Protein AF-I4YK31-F1 (afdb_monomer)

Organism: NCBI:txid864069

Radius of gyration: 19.08 Å; Cα contacts (8 Å, |Δi|>4): 182; chains: 1; bounding box: 39×41×78 Å

Structure (mmCIF, N/CA/C/O backbone):
data_AF-I4YK31-F1
#
_entry.id   AF-I4YK31-F1
#
loop_
_atom_site.group_PDB
_atom_site.id
_atom_site.type_symbol
_atom_si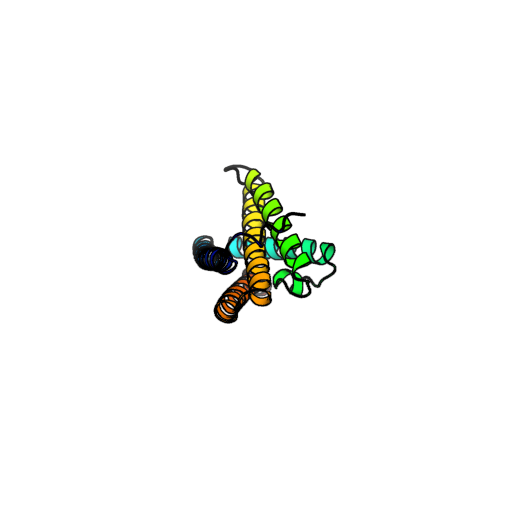te.label_atom_id
_atom_site.label_alt_id
_atom_site.label_comp_id
_atom_site.label_asym_id
_atom_site.label_entity_id
_atom_site.label_seq_id
_atom_site.pdbx_PDB_ins_code
_atom_site.Cartn_x
_atom_site.Cartn_y
_atom_site.Cartn_z
_atom_site.occupancy
_atom_site.B_iso_or_equiv
_atom_site.auth_seq_id
_atom_site.auth_comp_id
_atom_site.auth_asym_id
_atom_site.auth_atom_id
_atom_site.pdbx_PDB_model_num
ATOM 1 N N . MET A 1 1 ? -7.049 4.648 -26.577 1.00 40.19 1 MET A N 1
ATOM 2 C CA . MET A 1 1 ? -6.968 4.707 -25.104 1.00 40.19 1 MET A CA 1
ATOM 3 C C . MET A 1 1 ? -5.812 5.621 -24.767 1.00 40.19 1 MET A C 1
ATOM 5 O O . MET A 1 1 ? -4.676 5.280 -25.060 1.00 40.19 1 MET A O 1
ATOM 9 N N . SER A 1 2 ? -6.115 6.835 -24.316 1.00 35.88 2 SER A N 1
ATOM 10 C CA . SER A 1 2 ? -5.116 7.879 -24.109 1.00 35.88 2 SER A CA 1
ATOM 11 C C . SER A 1 2 ? -4.270 7.526 -22.894 1.00 35.88 2 SER A C 1
ATOM 13 O O . SER A 1 2 ? -4.744 7.531 -21.760 1.00 35.88 2 SER A O 1
ATOM 15 N N . ASN A 1 3 ? -3.029 7.164 -23.179 1.00 44.56 3 ASN A N 1
ATOM 16 C CA . ASN A 1 3 ? -1.951 6.926 -22.245 1.00 44.56 3 ASN A CA 1
ATOM 17 C C . ASN A 1 3 ? -1.746 8.181 -21.371 1.00 44.56 3 ASN A C 1
ATOM 19 O O . ASN A 1 3 ? -0.986 9.076 -21.715 1.00 44.56 3 ASN A O 1
ATOM 23 N N . TRP A 1 4 ? -2.436 8.279 -20.230 1.00 49.56 4 TRP A N 1
ATOM 24 C CA . TRP A 1 4 ? -2.351 9.447 -19.328 1.00 49.56 4 TRP A CA 1
ATOM 25 C C . TRP A 1 4 ? -0.910 9.731 -18.842 1.00 49.56 4 TRP A C 1
ATOM 27 O O . TRP A 1 4 ? -0.602 10.818 -18.364 1.00 49.56 4 TRP A O 1
ATOM 37 N N . TRP A 1 5 ? -0.031 8.734 -18.978 1.00 48.47 5 TRP A N 1
ATOM 38 C CA . TRP A 1 5 ? 1.381 8.726 -18.605 1.00 48.47 5 TRP A CA 1
ATOM 39 C C . TRP A 1 5 ? 2.332 9.225 -19.707 1.00 48.47 5 TRP A C 1
ATOM 41 O O . TRP A 1 5 ? 3.509 9.400 -19.420 1.00 48.47 5 TRP A O 1
ATOM 51 N N . SER A 1 6 ? 1.877 9.447 -20.949 1.00 44.31 6 SER A N 1
ATOM 52 C CA . SER A 1 6 ? 2.789 9.742 -22.069 1.00 44.31 6 SER A CA 1
ATOM 53 C C . SER A 1 6 ? 3.006 11.231 -22.351 1.00 44.31 6 SER A C 1
ATOM 55 O O . SER A 1 6 ? 3.890 11.541 -23.137 1.00 44.31 6 SER A O 1
ATOM 57 N N . ASP A 1 7 ? 2.273 12.141 -21.693 1.00 45.41 7 ASP A N 1
ATOM 58 C CA . ASP A 1 7 ? 2.354 13.592 -21.970 1.00 45.41 7 ASP A CA 1
ATOM 59 C C . ASP A 1 7 ? 2.834 14.470 -20.796 1.00 45.41 7 ASP A C 1
ATOM 61 O O . ASP A 1 7 ? 3.194 15.630 -20.997 1.00 45.41 7 ASP A O 1
ATOM 65 N N . ARG A 1 8 ? 2.911 13.947 -19.564 1.00 46.41 8 ARG A N 1
ATOM 66 C CA . ARG A 1 8 ? 3.663 14.596 -18.473 1.00 46.41 8 ARG A CA 1
ATOM 67 C C . ARG A 1 8 ? 5.018 13.922 -18.382 1.00 46.41 8 ARG A C 1
ATOM 69 O O . ARG A 1 8 ? 5.069 12.696 -18.369 1.00 46.41 8 ARG A O 1
ATOM 76 N N . ARG A 1 9 ? 6.102 14.705 -18.333 1.00 56.44 9 ARG A N 1
ATOM 77 C CA . ARG A 1 9 ? 7.474 14.189 -18.201 1.00 56.44 9 ARG A CA 1
ATOM 78 C C . ARG A 1 9 ? 7.476 13.176 -17.061 1.00 56.44 9 ARG A C 1
ATOM 80 O O . ARG A 1 9 ? 7.246 13.551 -15.919 1.00 56.44 9 ARG A O 1
ATOM 87 N N . VAL A 1 10 ? 7.654 11.897 -17.385 1.00 61.50 10 VAL A N 1
ATOM 88 C CA . VAL A 1 10 ? 7.488 10.765 -16.456 1.00 61.50 10 VAL A CA 1
ATOM 89 C C . VAL A 1 10 ? 8.245 11.002 -15.142 1.00 61.50 10 VAL A C 1
ATOM 91 O O . VAL A 1 10 ? 7.717 10.710 -14.074 1.00 61.50 10 VAL A O 1
ATOM 94 N N . SER A 1 11 ? 9.413 11.646 -15.223 1.00 61.47 11 SER A N 1
ATOM 95 C CA . SER A 1 11 ? 10.215 12.106 -14.083 1.00 61.47 11 SER A CA 1
ATOM 96 C C . SER A 1 11 ? 9.451 12.989 -13.085 1.00 61.47 11 SER A C 1
ATOM 98 O O . SER A 1 11 ? 9.543 12.746 -11.886 1.00 61.47 11 SER A O 1
ATOM 100 N N . ASP A 1 12 ? 8.675 13.974 -13.545 1.00 73.69 12 ASP A N 1
ATOM 101 C CA . ASP A 1 12 ? 7.958 14.916 -12.668 1.00 73.69 12 ASP A CA 1
ATOM 102 C C . ASP A 1 12 ? 6.856 14.183 -11.881 1.00 73.69 12 ASP A C 1
ATOM 104 O O . ASP A 1 12 ? 6.655 14.405 -10.689 1.00 73.69 12 ASP A O 1
ATOM 108 N N . VAL A 1 13 ? 6.175 13.232 -12.534 1.00 81.31 13 VAL A N 1
ATOM 109 C CA . VAL A 1 13 ? 5.143 12.398 -11.895 1.00 81.31 13 VAL A CA 1
ATOM 110 C C . VAL A 1 13 ? 5.759 11.458 -10.858 1.00 81.31 13 VAL A C 1
ATOM 112 O O . VAL A 1 13 ? 5.186 11.268 -9.784 1.00 81.31 13 VAL A O 1
ATOM 115 N N . VAL A 1 14 ? 6.922 10.873 -11.162 1.00 84.69 14 VAL A N 1
ATOM 116 C CA . VAL A 1 14 ? 7.647 9.996 -10.234 1.00 84.69 14 VAL A CA 1
ATOM 117 C C . VAL A 1 14 ? 8.114 10.779 -9.006 1.00 84.69 14 VAL A C 1
ATOM 119 O O . VAL A 1 14 ? 7.946 10.289 -7.891 1.00 84.69 14 VAL A O 1
ATOM 122 N N . GLU A 1 15 ? 8.639 11.995 -9.170 1.00 87.62 15 GLU A N 1
ATOM 123 C CA . GLU A 1 15 ? 9.076 12.839 -8.048 1.00 87.62 15 GLU A CA 1
ATOM 124 C C . GLU A 1 15 ? 7.920 13.255 -7.139 1.00 87.62 15 GLU A C 1
ATOM 126 O O . GLU A 1 15 ? 8.022 13.109 -5.917 1.00 87.62 15 GLU A O 1
ATOM 131 N N . ASP A 1 16 ? 6.801 13.689 -7.719 1.00 89.00 16 ASP A N 1
ATOM 132 C CA . ASP A 1 16 ? 5.599 14.048 -6.964 1.00 89.00 16 ASP A CA 1
ATOM 133 C C . ASP A 1 16 ? 5.034 12.854 -6.182 1.00 89.00 16 ASP A C 1
ATOM 135 O O . ASP A 1 16 ? 4.601 12.986 -5.032 1.00 89.00 16 ASP A O 1
ATOM 139 N N . ASP A 1 17 ? 5.004 11.671 -6.800 1.00 89.75 17 ASP A N 1
ATOM 140 C CA . ASP A 1 17 ? 4.519 10.449 -6.156 1.00 89.75 17 ASP A CA 1
ATOM 141 C C . ASP A 1 17 ? 5.487 9.968 -5.065 1.00 89.75 17 ASP A C 1
ATOM 143 O O . ASP A 1 17 ? 5.048 9.530 -3.998 1.00 89.75 17 ASP A O 1
ATOM 147 N N . LEU A 1 18 ? 6.798 10.102 -5.288 1.00 90.44 18 LEU A N 1
ATOM 148 C CA . LEU A 1 18 ? 7.837 9.789 -4.308 1.00 90.44 18 LEU A CA 1
ATOM 149 C C . LEU A 1 18 ? 7.740 10.712 -3.088 1.00 90.44 18 LEU A C 1
ATOM 151 O O . LEU A 1 18 ? 7.800 10.242 -1.949 1.00 90.44 18 LEU A O 1
ATOM 155 N N . ALA A 1 19 ? 7.573 12.020 -3.304 1.00 91.06 19 ALA A N 1
ATOM 156 C CA . ALA A 1 19 ? 7.389 12.992 -2.232 1.00 91.06 19 ALA A CA 1
ATOM 157 C C . ALA A 1 19 ? 6.134 12.668 -1.411 1.00 91.06 19 ALA A C 1
ATOM 159 O O . ALA A 1 19 ? 6.203 12.590 -0.182 1.00 91.06 19 ALA A O 1
ATOM 160 N N . ARG A 1 20 ? 5.013 12.371 -2.082 1.00 90.88 20 ARG A N 1
ATOM 161 C CA . ARG A 1 20 ? 3.764 11.962 -1.424 1.00 90.88 20 ARG A CA 1
ATOM 162 C C . ARG A 1 20 ? 3.923 10.682 -0.607 1.00 90.88 20 ARG A C 1
ATOM 164 O O . ARG A 1 20 ? 3.501 10.658 0.547 1.00 90.88 20 ARG A O 1
ATOM 171 N N . ALA A 1 21 ? 4.573 9.654 -1.150 1.00 91.19 21 ALA A N 1
ATOM 172 C CA . ALA A 1 21 ? 4.812 8.400 -0.435 1.00 91.19 21 ALA A CA 1
ATOM 173 C C . ALA A 1 21 ? 5.712 8.595 0.801 1.00 91.19 21 ALA A C 1
ATOM 175 O O . ALA A 1 21 ? 5.426 8.051 1.870 1.00 91.19 21 ALA A O 1
ATOM 176 N N . LYS A 1 22 ? 6.758 9.427 0.698 1.00 90.56 22 LYS A N 1
ATOM 177 C CA . LYS A 1 22 ? 7.617 9.795 1.838 1.00 90.56 22 LYS A CA 1
ATOM 178 C C . LYS A 1 22 ? 6.835 10.534 2.925 1.00 90.56 22 LYS A C 1
ATOM 180 O O . LYS A 1 22 ? 6.944 10.187 4.101 1.00 90.56 22 LYS A O 1
ATOM 185 N N . SER A 1 23 ? 6.022 11.519 2.546 1.00 89.81 23 SER A N 1
ATOM 186 C CA . SER A 1 23 ? 5.169 12.252 3.486 1.00 89.81 23 SER A CA 1
ATOM 187 C C . SER A 1 23 ? 4.146 11.338 4.161 1.00 89.81 23 SER A C 1
ATOM 189 O O . SER A 1 23 ? 3.967 11.429 5.375 1.00 89.81 23 SER A O 1
ATOM 191 N N . ALA A 1 24 ? 3.525 10.424 3.411 1.00 86.00 24 ALA A N 1
ATOM 192 C CA . ALA A 1 24 ? 2.582 9.449 3.948 1.00 86.00 24 ALA A CA 1
ATOM 193 C C . ALA A 1 24 ? 3.248 8.512 4.963 1.00 86.00 24 ALA A C 1
ATOM 195 O O . ALA A 1 24 ? 2.711 8.317 6.052 1.00 86.00 24 ALA A O 1
ATOM 196 N N . LEU A 1 25 ? 4.447 7.999 4.665 1.00 83.62 25 LEU A N 1
ATOM 197 C CA . LEU A 1 25 ? 5.212 7.162 5.592 1.00 83.62 25 LEU A CA 1
ATOM 198 C C . LEU A 1 25 ? 5.440 7.872 6.939 1.00 83.62 25 LEU A C 1
ATOM 200 O O . LEU A 1 25 ? 5.197 7.290 7.999 1.00 83.62 25 LEU A O 1
ATOM 204 N N . ILE A 1 26 ? 5.871 9.138 6.904 1.00 86.75 26 ILE A N 1
ATOM 205 C CA . ILE A 1 26 ? 6.104 9.946 8.111 1.00 86.75 26 ILE A CA 1
ATOM 206 C C . ILE A 1 26 ? 4.791 10.186 8.859 1.00 86.75 26 ILE A C 1
ATOM 208 O O . ILE A 1 26 ? 4.716 9.945 10.064 1.00 86.75 26 ILE A O 1
ATOM 212 N N . TYR A 1 27 ? 3.754 10.638 8.153 1.00 84.12 27 TYR A N 1
ATOM 213 C CA . TYR A 1 27 ? 2.447 10.932 8.736 1.00 84.12 27 TYR A CA 1
ATOM 214 C C . TYR A 1 27 ? 1.852 9.714 9.443 1.00 84.12 27 TYR A C 1
ATOM 216 O O . TYR A 1 27 ? 1.406 9.815 10.586 1.00 84.12 27 TYR A O 1
ATOM 224 N N . ILE A 1 28 ? 1.893 8.553 8.790 1.00 77.62 28 ILE A N 1
ATOM 225 C CA . ILE A 1 28 ? 1.336 7.312 9.322 1.00 77.62 28 ILE A CA 1
ATOM 226 C C . ILE A 1 28 ? 2.134 6.856 10.535 1.00 77.62 28 ILE A C 1
ATOM 2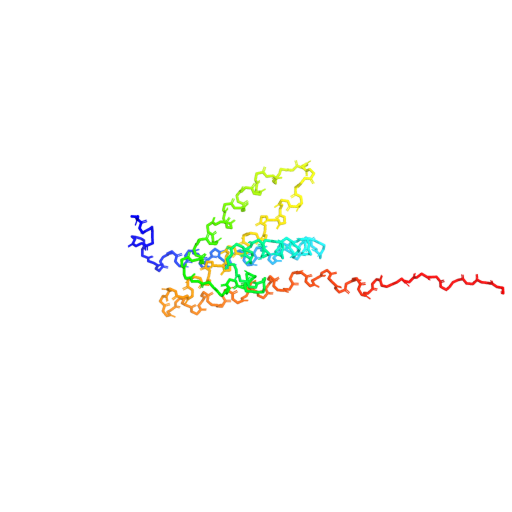28 O O . ILE A 1 28 ? 1.534 6.527 11.553 1.00 77.62 28 ILE A O 1
ATOM 232 N N . ARG A 1 29 ? 3.469 6.916 10.488 1.00 79.69 29 ARG A N 1
ATOM 233 C CA . ARG A 1 29 ? 4.307 6.606 11.653 1.00 79.69 29 ARG A CA 1
ATOM 234 C C . ARG A 1 29 ? 3.957 7.489 12.853 1.00 79.69 29 ARG A C 1
ATOM 236 O O . ARG A 1 29 ? 3.674 6.969 13.926 1.00 79.69 29 ARG A O 1
ATOM 243 N N . VAL A 1 30 ? 3.886 8.807 12.655 1.00 83.25 30 VAL A N 1
ATOM 244 C CA . VAL A 1 30 ? 3.518 9.761 13.715 1.00 83.25 30 VAL A CA 1
ATOM 245 C C . VAL A 1 30 ? 2.108 9.495 14.244 1.00 83.25 30 VAL A C 1
ATOM 247 O O . VAL A 1 30 ? 1.874 9.572 15.450 1.00 83.25 30 VAL A O 1
ATOM 250 N N . ARG A 1 31 ? 1.151 9.184 13.364 1.00 76.75 31 ARG A N 1
ATOM 251 C CA . ARG A 1 31 ? -0.211 8.825 13.773 1.00 76.75 31 ARG A CA 1
ATOM 252 C C . ARG A 1 31 ? -0.233 7.567 14.625 1.00 76.75 31 ARG A C 1
ATOM 254 O O . ARG A 1 31 ? -0.869 7.586 15.671 1.00 76.75 31 ARG A O 1
ATOM 261 N N . LEU A 1 32 ? 0.453 6.510 14.202 1.00 72.81 32 LEU A N 1
ATOM 262 C CA . LEU A 1 32 ? 0.517 5.244 14.931 1.00 72.81 32 LEU A CA 1
ATOM 263 C C . LEU A 1 32 ? 1.148 5.424 16.315 1.00 72.81 32 LEU A C 1
ATOM 265 O O . LEU A 1 32 ? 0.625 4.888 17.291 1.00 72.81 32 LEU A O 1
ATOM 269 N N . ASP A 1 33 ? 2.198 6.241 16.415 1.00 78.00 33 ASP A N 1
ATOM 270 C CA . ASP A 1 33 ? 2.829 6.579 17.694 1.00 78.00 33 ASP A CA 1
ATOM 271 C C . ASP A 1 33 ? 1.861 7.333 18.629 1.00 78.00 33 ASP A C 1
ATOM 273 O O . ASP A 1 33 ? 1.829 7.069 19.830 1.00 78.00 33 ASP A O 1
ATOM 277 N N . LYS A 1 34 ? 1.022 8.232 18.090 1.00 81.75 34 LYS A N 1
ATOM 278 C CA . LYS A 1 34 ? 0.025 9.001 18.865 1.00 81.75 34 LYS A CA 1
ATOM 279 C C . LYS A 1 34 ? -1.217 8.198 19.257 1.00 81.75 34 LYS A C 1
ATOM 281 O O . LYS A 1 34 ? -1.767 8.406 20.332 1.00 81.75 34 LYS A O 1
ATOM 286 N N . GLN A 1 35 ? -1.697 7.339 18.364 1.00 78.44 35 GLN A N 1
ATOM 287 C CA . GLN A 1 35 ? -2.978 6.636 18.487 1.00 78.44 35 GLN A CA 1
ATOM 288 C C . GLN A 1 35 ? -2.884 5.347 19.320 1.00 78.44 35 GLN A C 1
ATOM 290 O O . GLN A 1 35 ? -3.906 4.779 19.706 1.00 78.44 35 GLN A O 1
ATOM 295 N N . GLY A 1 36 ? -1.667 4.898 19.625 1.00 80.25 36 GLY A N 1
ATOM 296 C CA . GLY A 1 36 ? -1.427 3.739 20.470 1.00 80.25 36 GLY A CA 1
ATOM 297 C C . GLY A 1 36 ? -1.598 2.399 19.748 1.00 80.25 36 GLY A C 1
ATOM 298 O O . GLY A 1 36 ? -1.980 2.297 18.580 1.00 80.25 36 GLY A O 1
ATOM 299 N N . LYS A 1 37 ? -1.277 1.325 20.473 1.00 81.19 37 LYS A N 1
ATOM 300 C CA . LYS A 1 37 ? -1.121 -0.027 19.909 1.00 81.19 37 LYS A CA 1
ATOM 301 C C . LYS A 1 37 ? -2.423 -0.629 19.377 1.00 81.19 37 LYS A C 1
ATOM 303 O O . LYS A 1 37 ? -2.385 -1.387 18.413 1.00 81.19 37 LYS A O 1
ATOM 308 N N . GLU A 1 38 ? -3.562 -0.300 19.980 1.00 82.06 38 GLU A N 1
ATOM 309 C CA . GLU A 1 38 ? -4.869 -0.828 19.568 1.00 82.06 38 GLU A CA 1
ATOM 310 C C . GLU A 1 38 ? -5.273 -0.320 18.182 1.00 82.06 38 GLU A C 1
ATOM 312 O O . GLU A 1 38 ? -5.695 -1.103 17.333 1.00 82.06 38 GLU A O 1
ATOM 317 N N . LYS A 1 39 ? -5.046 0.968 17.905 1.00 84.06 39 LYS A N 1
ATOM 318 C CA . LYS A 1 39 ? -5.283 1.561 16.583 1.00 84.06 39 LYS A CA 1
ATOM 319 C C . LYS A 1 39 ? -4.312 1.022 15.538 1.00 84.06 39 LYS A C 1
ATOM 321 O O . LYS A 1 39 ? -4.720 0.710 14.423 1.00 84.06 39 LYS A O 1
ATOM 326 N N . ALA A 1 40 ? -3.045 0.830 15.915 1.00 85.06 40 ALA A N 1
ATOM 327 C CA . ALA A 1 40 ? -2.061 0.183 15.051 1.00 85.06 40 ALA A CA 1
ATOM 328 C C . ALA A 1 40 ? -2.478 -1.247 14.669 1.00 85.06 40 ALA A C 1
ATOM 330 O O . ALA A 1 40 ? -2.336 -1.645 13.512 1.00 85.06 40 ALA A O 1
ATOM 331 N N . ARG A 1 41 ? -3.053 -1.997 15.617 1.00 84.75 41 ARG A N 1
ATOM 332 C CA . ARG A 1 41 ? -3.608 -3.329 15.366 1.00 84.75 41 ARG A CA 1
ATOM 333 C C . ARG A 1 41 ? -4.817 -3.282 14.435 1.00 84.75 41 ARG A C 1
ATOM 335 O O . ARG A 1 41 ? -4.821 -4.022 13.463 1.00 84.75 41 ARG A O 1
ATOM 342 N N . ALA A 1 42 ? -5.795 -2.414 14.694 1.00 88.62 42 ALA A N 1
ATOM 343 C CA . ALA A 1 42 ? -6.981 -2.281 13.844 1.00 88.62 42 ALA A CA 1
ATOM 344 C C . ALA A 1 42 ? -6.607 -1.935 12.390 1.00 88.62 42 ALA A C 1
ATOM 346 O O . ALA A 1 42 ? -7.135 -2.524 11.449 1.00 88.62 42 ALA A O 1
ATOM 347 N N . CYS A 1 43 ? -5.618 -1.053 12.207 1.00 89.56 43 CYS A N 1
ATOM 348 C CA . CYS A 1 43 ? -5.034 -0.767 10.898 1.00 89.56 43 CYS A CA 1
ATOM 349 C C . CYS A 1 43 ? -4.355 -2.008 10.284 1.00 89.56 43 CYS A C 1
ATOM 351 O O . CYS A 1 43 ? -4.543 -2.295 9.106 1.00 89.56 43 CYS A O 1
ATOM 353 N N . GLY A 1 44 ? -3.615 -2.788 11.080 1.00 91.38 44 GLY A N 1
ATOM 354 C CA . GLY A 1 44 ? -3.036 -4.069 10.660 1.00 91.38 44 GLY A CA 1
ATOM 355 C C . GLY A 1 44 ? -4.077 -5.099 10.206 1.00 91.38 44 GLY A C 1
ATOM 356 O O . GLY A 1 44 ? -3.903 -5.729 9.164 1.00 91.38 44 GLY A O 1
ATOM 357 N N . ASP A 1 45 ? -5.176 -5.242 10.943 1.00 92.25 45 ASP A N 1
ATOM 358 C CA . ASP A 1 45 ? -6.274 -6.149 10.594 1.00 92.25 45 ASP A CA 1
ATOM 359 C C . ASP A 1 45 ? -6.971 -5.689 9.299 1.00 92.25 45 ASP A C 1
ATOM 361 O O . ASP A 1 45 ? -7.238 -6.503 8.410 1.00 92.25 45 ASP A O 1
ATOM 365 N N . ALA A 1 46 ? -7.172 -4.376 9.133 1.00 93.69 46 ALA A N 1
ATOM 366 C CA . ALA A 1 46 ? -7.683 -3.785 7.898 1.00 93.69 46 ALA A CA 1
ATOM 367 C C . ALA A 1 46 ? -6.732 -4.003 6.704 1.00 93.69 46 ALA A C 1
ATOM 369 O O . ALA A 1 46 ? -7.189 -4.345 5.616 1.00 93.69 46 ALA A O 1
ATOM 370 N N . LEU A 1 47 ? -5.414 -3.883 6.898 1.00 94.50 47 LEU A N 1
ATOM 371 C CA . LEU A 1 47 ? -4.406 -4.175 5.869 1.00 94.50 47 LEU A CA 1
ATOM 372 C C . LEU A 1 47 ? -4.479 -5.625 5.397 1.00 94.50 47 LEU A C 1
ATOM 374 O O . LEU A 1 47 ? -4.480 -5.877 4.195 1.00 94.50 47 LEU A O 1
ATOM 378 N N . VAL A 1 48 ? -4.578 -6.578 6.328 1.00 94.81 48 VAL A N 1
ATOM 379 C CA . VAL A 1 48 ? -4.729 -8.000 5.986 1.00 94.81 48 VAL A CA 1
ATOM 380 C C . VAL A 1 48 ? -6.042 -8.242 5.244 1.00 94.81 48 VAL A C 1
ATOM 382 O O . VAL A 1 48 ? -6.063 -9.016 4.289 1.00 94.81 48 VAL A O 1
ATOM 385 N N . HIS A 1 49 ? -7.126 -7.579 5.647 1.00 95.31 49 HIS A N 1
ATOM 386 C CA . HIS A 1 49 ? -8.411 -7.683 4.962 1.00 95.31 49 HIS A CA 1
ATOM 387 C C . HIS A 1 49 ? -8.332 -7.189 3.511 1.00 95.31 49 HIS A C 1
ATOM 389 O O . HIS A 1 49 ? -8.674 -7.937 2.596 1.00 95.31 49 HIS A O 1
ATOM 395 N N . VAL A 1 50 ? -7.811 -5.980 3.280 1.00 96.12 50 VAL A N 1
ATOM 396 C CA . VAL A 1 50 ? -7.660 -5.424 1.924 1.00 96.12 50 VAL A CA 1
ATOM 397 C C . VAL A 1 50 ? -6.692 -6.269 1.091 1.00 96.12 50 VAL A C 1
ATOM 399 O O . VAL A 1 50 ? -6.962 -6.552 -0.074 1.00 96.12 50 VAL A O 1
ATOM 402 N N . ALA A 1 51 ? -5.598 -6.751 1.684 1.00 96.00 51 ALA A N 1
ATOM 403 C CA . ALA A 1 51 ? -4.658 -7.625 0.991 1.00 96.00 51 ALA A CA 1
ATOM 404 C C . ALA A 1 51 ? -5.268 -8.975 0.593 1.00 96.00 51 ALA A C 1
ATOM 406 O O . ALA A 1 51 ? -4.899 -9.503 -0.449 1.00 96.00 51 ALA A O 1
ATOM 407 N N . ARG A 1 52 ? -6.212 -9.527 1.368 1.00 96.75 52 ARG A N 1
ATOM 408 C CA . ARG A 1 52 ? -6.982 -10.714 0.955 1.00 96.75 52 ARG A CA 1
ATOM 409 C C . ARG A 1 52 ? -7.861 -10.420 -0.254 1.00 96.75 52 ARG A C 1
ATOM 411 O O . ARG A 1 52 ? -7.841 -11.191 -1.198 1.00 96.75 52 ARG A O 1
ATOM 418 N N . MET A 1 53 ? -8.541 -9.274 -0.277 1.00 96.50 53 MET A N 1
ATOM 419 C CA . MET A 1 53 ? -9.345 -8.883 -1.442 1.00 96.50 53 MET A CA 1
ATOM 420 C C . MET A 1 53 ? -8.496 -8.743 -2.714 1.00 96.50 53 MET A C 1
ATOM 422 O O . MET A 1 53 ? -8.915 -9.174 -3.783 1.00 96.50 53 MET A O 1
ATOM 426 N N . LEU A 1 54 ? -7.294 -8.168 -2.602 1.00 96.50 54 LEU A N 1
ATOM 427 C CA . LEU A 1 54 ? -6.346 -8.080 -3.720 1.00 96.50 54 LEU A CA 1
ATOM 428 C C . LEU A 1 54 ? -5.786 -9.455 -4.107 1.00 96.50 54 LEU A C 1
ATOM 430 O O . LEU A 1 54 ? -5.677 -9.765 -5.286 1.00 96.50 54 LEU A O 1
ATOM 434 N N . SER A 1 55 ? -5.453 -10.281 -3.115 1.00 96.94 55 SER A N 1
ATOM 435 C CA . SER A 1 55 ? -4.990 -11.661 -3.297 1.00 96.94 55 SER A CA 1
ATOM 436 C C . SER A 1 55 ? -5.992 -12.475 -4.113 1.00 96.94 55 SER A C 1
ATOM 438 O O . SER A 1 55 ? -5.600 -13.075 -5.111 1.00 96.94 55 SER A O 1
ATOM 440 N N . ASP A 1 56 ? -7.275 -12.405 -3.760 1.00 96.62 56 ASP A N 1
ATOM 441 C CA . ASP A 1 56 ? -8.354 -13.084 -4.478 1.00 96.62 56 ASP A CA 1
ATOM 442 C C . ASP A 1 56 ? -8.579 -12.473 -5.872 1.00 96.62 56 ASP A C 1
ATOM 444 O O . ASP A 1 56 ? -8.728 -13.198 -6.853 1.00 96.62 56 ASP A O 1
ATOM 448 N N . GLY A 1 57 ? -8.573 -11.139 -5.977 1.00 95.94 57 GLY A N 1
ATOM 449 C CA . GLY A 1 57 ? -8.846 -10.426 -7.229 1.00 95.94 57 GLY A CA 1
ATOM 450 C C . GLY A 1 57 ? -7.770 -10.596 -8.304 1.00 95.94 57 GLY A C 1
ATOM 451 O O . GLY A 1 57 ? -8.096 -10.631 -9.487 1.00 95.94 57 GLY A O 1
ATOM 452 N N . PHE A 1 58 ? -6.505 -10.728 -7.900 1.00 95.50 58 PHE A N 1
ATOM 453 C CA . PHE A 1 58 ? -5.361 -10.868 -8.807 1.00 95.50 58 PHE A CA 1
ATOM 454 C C . PHE A 1 58 ? -4.715 -12.261 -8.774 1.00 95.50 58 PHE A C 1
ATOM 456 O O . PHE A 1 58 ? -3.708 -12.484 -9.440 1.00 95.50 58 PHE A O 1
ATOM 463 N N . ASN A 1 59 ? -5.275 -13.208 -8.014 1.00 96.50 59 ASN A N 1
ATOM 464 C CA . ASN A 1 59 ? -4.751 -14.569 -7.863 1.00 96.50 59 ASN A CA 1
ATOM 465 C C . ASN A 1 59 ? -3.263 -14.616 -7.439 1.00 96.50 59 ASN A C 1
ATOM 467 O O . ASN A 1 59 ? -2.453 -15.368 -7.984 1.00 96.50 59 ASN A O 1
ATOM 471 N N . ILE A 1 60 ? -2.906 -13.801 -6.446 1.00 96.94 60 ILE A N 1
ATOM 472 C CA . ILE A 1 60 ? -1.569 -13.755 -5.827 1.00 96.94 60 ILE A CA 1
ATOM 473 C C . ILE A 1 60 ? -1.659 -14.142 -4.353 1.00 96.94 60 ILE A C 1
ATOM 475 O O . ILE A 1 60 ? -2.746 -14.175 -3.788 1.00 96.94 60 ILE A O 1
ATOM 479 N N . SER A 1 61 ? -0.537 -14.408 -3.680 1.00 97.12 61 SER A N 1
ATOM 480 C CA . SER A 1 61 ? -0.565 -14.658 -2.232 1.00 97.12 61 SER A CA 1
ATOM 481 C C . SER A 1 61 ? -0.885 -13.377 -1.443 1.00 97.12 61 SER A C 1
ATOM 483 O O . SER A 1 61 ? -0.522 -12.278 -1.857 1.00 97.12 61 SER A O 1
ATOM 485 N N . VAL A 1 62 ? -1.477 -13.490 -0.246 1.00 94.81 62 VAL A N 1
ATOM 486 C CA . VAL A 1 62 ? -1.693 -12.327 0.649 1.00 94.81 62 VAL A CA 1
ATOM 487 C C . VAL A 1 62 ? -0.372 -11.618 0.985 1.00 94.81 62 VAL A C 1
ATOM 489 O O . VAL A 1 62 ? -0.329 -10.398 1.117 1.00 94.81 62 VAL A O 1
ATOM 492 N N . SER A 1 63 ? 0.727 -12.371 1.101 1.00 94.88 63 SER A N 1
ATOM 493 C CA . SER A 1 63 ? 2.061 -11.812 1.358 1.00 94.88 63 SER A CA 1
ATOM 494 C C . SER A 1 63 ? 2.603 -11.013 0.170 1.00 94.88 63 SER A C 1
ATOM 496 O O . SER A 1 63 ? 3.341 -10.039 0.353 1.00 94.88 63 SER A O 1
ATOM 498 N N . ASP A 1 64 ? 2.252 -11.416 -1.049 1.00 96.19 64 ASP A N 1
ATOM 499 C CA . ASP A 1 64 ? 2.577 -10.663 -2.255 1.00 96.19 64 ASP A CA 1
ATOM 500 C C . ASP A 1 64 ? 1.667 -9.453 -2.393 1.00 96.19 64 ASP A C 1
ATOM 502 O O . ASP A 1 64 ? 2.166 -8.363 -2.656 1.00 96.19 64 ASP A O 1
ATOM 506 N N . ALA A 1 65 ? 0.381 -9.590 -2.067 1.00 96.06 65 ALA A N 1
ATOM 507 C CA . ALA A 1 65 ? -0.562 -8.482 -2.058 1.00 96.06 65 ALA A CA 1
ATOM 508 C C . ALA A 1 65 ? -0.154 -7.374 -1.072 1.00 96.06 65 ALA A C 1
ATOM 510 O O . ALA A 1 65 ? -0.172 -6.201 -1.436 1.00 96.06 65 ALA A O 1
ATOM 511 N N . LEU A 1 66 ? 0.294 -7.718 0.142 1.00 94.88 66 LEU A N 1
ATOM 512 C CA . LEU A 1 66 ? 0.852 -6.752 1.105 1.00 94.88 66 LEU A CA 1
ATOM 513 C C . LEU A 1 66 ? 2.153 -6.100 0.608 1.00 94.88 66 LEU A C 1
ATOM 515 O O . LEU A 1 66 ? 2.500 -5.003 1.036 1.00 94.88 66 LEU A O 1
ATOM 519 N N . GLY A 1 67 ? 2.890 -6.791 -0.263 1.00 94.75 67 GLY A N 1
ATOM 520 C CA . GLY A 1 67 ? 4.150 -6.327 -0.833 1.00 94.75 67 GLY A CA 1
ATOM 521 C C . GLY A 1 67 ? 4.015 -5.601 -2.171 1.00 94.75 67 GLY A C 1
ATOM 522 O O . GLY A 1 67 ? 5.019 -5.090 -2.662 1.00 94.75 67 GLY A O 1
ATOM 523 N N . GLY A 1 68 ? 2.835 -5.599 -2.797 1.00 93.94 68 GLY A N 1
ATOM 524 C CA . GLY A 1 68 ? 2.684 -5.236 -4.209 1.00 93.94 68 GLY A CA 1
ATOM 525 C C . GLY A 1 68 ? 3.528 -6.116 -5.142 1.00 93.94 68 GLY A C 1
ATOM 526 O O . GLY A 1 68 ? 4.076 -5.627 -6.117 1.00 93.94 68 GLY A O 1
ATOM 527 N N . ARG A 1 69 ? 3.741 -7.395 -4.823 1.00 93.94 69 ARG A N 1
ATOM 528 C CA . ARG A 1 69 ? 4.554 -8.327 -5.627 1.00 93.94 69 ARG A CA 1
ATOM 529 C C . ARG A 1 69 ? 3.673 -9.240 -6.478 1.00 93.94 69 ARG A C 1
ATOM 531 O O . ARG A 1 69 ? 2.473 -9.323 -6.260 1.00 93.94 69 ARG A O 1
ATOM 538 N N . GLY A 1 70 ? 4.295 -9.938 -7.429 1.00 91.25 70 GLY A N 1
ATOM 539 C CA . GLY A 1 70 ? 3.624 -10.960 -8.240 1.00 91.25 70 GLY A CA 1
ATOM 540 C C . GLY A 1 70 ? 2.695 -10.422 -9.330 1.00 91.25 70 GLY A C 1
ATOM 541 O O . GLY A 1 70 ? 1.983 -11.217 -9.922 1.00 91.25 70 GLY A O 1
ATOM 542 N N . LEU A 1 71 ? 2.717 -9.111 -9.594 1.00 94.25 71 LEU A N 1
ATOM 543 C CA . LEU A 1 71 ? 1.849 -8.436 -10.561 1.00 94.25 71 LEU A CA 1
ATOM 544 C C . LEU A 1 71 ? 2.649 -7.806 -11.704 1.00 94.25 71 LEU A C 1
ATOM 546 O O . LEU A 1 71 ? 3.775 -7.334 -11.496 1.00 94.25 71 LEU A O 1
ATOM 550 N N . SER A 1 72 ? 2.049 -7.762 -12.894 1.00 93.50 72 SER A N 1
ATOM 551 C CA . SER A 1 72 ? 2.548 -6.992 -14.037 1.00 93.50 72 SER A CA 1
ATOM 552 C C . SER A 1 72 ? 2.420 -5.476 -13.796 1.00 93.50 72 SER A C 1
ATOM 554 O O . SER A 1 72 ? 1.684 -5.044 -12.903 1.00 93.50 72 SER A O 1
ATOM 556 N N . PRO A 1 73 ? 3.103 -4.619 -14.580 1.00 90.69 73 PRO A N 1
ATOM 557 C CA . PRO A 1 73 ? 2.924 -3.167 -14.497 1.00 90.69 73 PRO A CA 1
ATOM 558 C C . PRO A 1 73 ? 1.466 -2.709 -14.678 1.00 90.69 73 PRO A C 1
ATOM 560 O O . PRO A 1 73 ? 1.010 -1.809 -13.973 1.00 90.69 73 PRO A O 1
ATOM 563 N N . GLU A 1 74 ? 0.719 -3.333 -15.588 1.00 92.06 74 G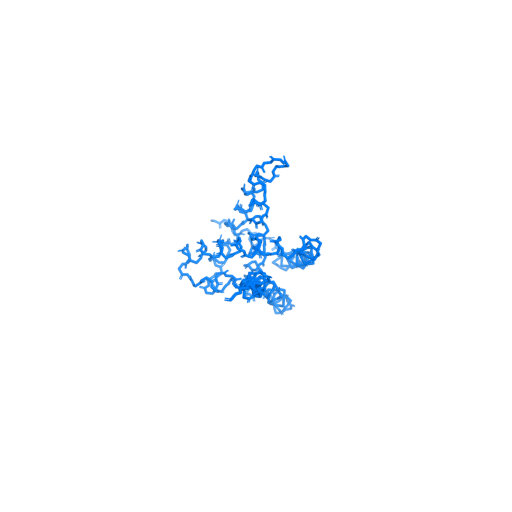LU A N 1
ATOM 564 C CA . GLU A 1 74 ? -0.692 -3.027 -15.845 1.00 92.06 74 GLU A CA 1
ATOM 565 C C . GLU A 1 74 ? -1.585 -3.435 -14.666 1.00 92.06 74 GLU A C 1
ATOM 567 O O . GLU A 1 74 ? -2.497 -2.698 -14.279 1.00 92.06 74 GLU A O 1
ATOM 572 N N . GLU A 1 75 ? -1.305 -4.590 -14.062 1.00 95.06 75 GLU A N 1
ATOM 573 C CA . GLU A 1 75 ? -2.003 -5.071 -12.869 1.00 95.06 75 GLU A CA 1
ATOM 574 C C . GLU A 1 75 ? -1.691 -4.199 -11.646 1.00 95.06 75 GLU A C 1
ATOM 576 O O . GLU A 1 75 ? -2.598 -3.868 -10.884 1.00 95.06 75 GLU A O 1
ATOM 581 N N . LEU A 1 76 ? -0.441 -3.743 -11.494 1.00 93.75 76 LEU A N 1
ATOM 582 C CA . LEU A 1 76 ? -0.042 -2.793 -10.450 1.00 93.75 76 LEU A CA 1
ATOM 583 C C . LEU A 1 76 ? -0.802 -1.466 -10.564 1.00 93.75 76 LEU A C 1
ATOM 585 O O . LEU A 1 76 ? -1.304 -0.967 -9.556 1.00 93.75 76 LEU A O 1
ATOM 589 N N . ASP A 1 77 ? -0.912 -0.899 -11.771 1.00 90.81 77 ASP A N 1
ATOM 590 C CA . ASP A 1 77 ? -1.668 0.342 -11.992 1.00 90.81 77 ASP A CA 1
ATOM 591 C C . ASP A 1 77 ? -3.179 0.136 -11.781 1.00 90.81 77 ASP A C 1
ATOM 593 O O . ASP A 1 77 ? -3.857 1.000 -11.220 1.00 90.81 77 ASP A O 1
ATOM 597 N N . THR A 1 78 ? -3.711 -1.031 -12.156 1.00 93.75 78 THR A N 1
ATOM 598 C CA . THR A 1 78 ? -5.117 -1.397 -11.913 1.00 93.75 78 THR A CA 1
ATOM 599 C C . THR A 1 78 ? -5.411 -1.485 -10.415 1.00 93.75 78 THR A C 1
ATOM 601 O O . 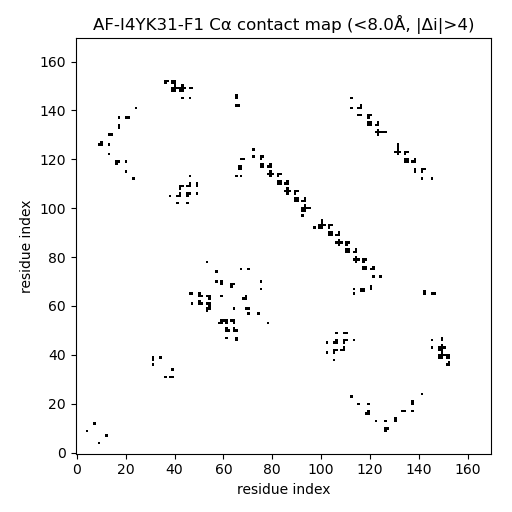THR A 1 78 ? -6.309 -0.798 -9.922 1.00 93.75 78 THR A O 1
ATOM 604 N N . ALA A 1 79 ? -4.612 -2.252 -9.669 1.00 94.81 79 ALA A N 1
ATOM 605 C CA . ALA A 1 79 ? -4.741 -2.392 -8.222 1.00 94.81 79 ALA A CA 1
ATOM 606 C C . ALA A 1 79 ? -4.598 -1.042 -7.500 1.00 94.81 79 ALA A C 1
ATOM 608 O O . ALA A 1 79 ? -5.385 -0.731 -6.607 1.00 94.81 79 ALA A O 1
ATOM 609 N N . TYR A 1 80 ? -3.651 -0.200 -7.928 1.00 94.00 80 TYR A N 1
ATOM 610 C CA . TYR A 1 80 ? -3.487 1.170 -7.430 1.00 94.00 80 TYR A CA 1
ATOM 611 C C . TYR A 1 80 ? -4.774 2.001 -7.576 1.00 94.00 80 TYR A C 1
ATOM 613 O O . TYR A 1 80 ? -5.229 2.624 -6.613 1.00 94.00 80 TYR A O 1
ATOM 621 N N . ARG A 1 81 ? -5.407 1.986 -8.756 1.00 92.38 81 ARG A N 1
ATOM 622 C CA . ARG A 1 81 ? -6.656 2.730 -8.999 1.00 92.38 81 ARG A CA 1
ATOM 623 C C . ARG A 1 81 ? -7.821 2.192 -8.171 1.00 92.38 81 ARG A C 1
ATOM 625 O O . ARG A 1 81 ? -8.643 2.976 -7.692 1.00 92.38 81 ARG A O 1
ATOM 632 N N . ASP A 1 82 ? -7.906 0.879 -7.990 1.00 94.69 82 ASP A N 1
ATOM 633 C CA . ASP A 1 82 ? -8.965 0.265 -7.186 1.00 94.69 82 ASP A CA 1
ATOM 634 C C . ASP A 1 82 ? -8.794 0.547 -5.691 1.00 94.69 82 ASP A C 1
ATOM 636 O O . ASP A 1 82 ? -9.779 0.836 -5.003 1.00 94.69 82 ASP A O 1
ATOM 640 N N . LEU A 1 83 ? -7.552 0.591 -5.204 1.00 95.88 83 LEU A N 1
ATOM 641 C CA . LEU A 1 83 ? -7.219 1.052 -3.857 1.00 95.88 83 LEU A CA 1
ATOM 642 C C . LEU A 1 83 ? -7.618 2.517 -3.647 1.00 95.88 83 LEU A C 1
ATOM 644 O O . LEU A 1 83 ? -8.298 2.820 -2.666 1.00 95.88 83 LEU A O 1
ATOM 648 N N . GLN A 1 84 ? -7.315 3.407 -4.599 1.00 93.12 84 GLN A N 1
ATOM 649 C CA . GLN A 1 84 ? -7.741 4.812 -4.544 1.00 93.12 84 GLN A CA 1
ATOM 650 C C . GLN A 1 84 ? -9.258 4.970 -4.466 1.00 93.12 84 GLN A C 1
ATOM 652 O O . GLN A 1 84 ? -9.783 5.748 -3.663 1.00 93.12 84 GLN A O 1
ATOM 657 N N . ARG A 1 85 ? -9.991 4.245 -5.316 1.00 93.06 85 ARG A N 1
ATOM 658 C CA . ARG A 1 85 ? -11.459 4.272 -5.315 1.00 93.06 85 ARG A CA 1
ATOM 659 C C . ARG A 1 85 ? -12.011 3.749 -3.995 1.00 93.06 85 ARG A C 1
ATOM 661 O O . ARG A 1 85 ? -12.942 4.341 -3.453 1.00 93.06 85 ARG A O 1
ATOM 668 N N . SER A 1 86 ? -11.429 2.674 -3.472 1.00 93.12 86 SER A N 1
ATOM 669 C CA . SER A 1 86 ? -11.833 2.069 -2.202 1.00 93.12 86 SER A CA 1
ATOM 670 C C . SER A 1 86 ? -11.574 3.004 -1.025 1.00 93.12 86 SER A C 1
ATOM 672 O O . SER A 1 86 ? -12.473 3.199 -0.210 1.00 93.12 86 SER A O 1
ATOM 674 N N . ALA A 1 87 ? -10.416 3.670 -0.986 1.00 92.38 87 ALA A N 1
ATOM 675 C CA . ALA A 1 87 ? -10.098 4.684 0.016 1.00 92.38 87 ALA A CA 1
ATOM 676 C C . ALA A 1 87 ? -11.123 5.828 -0.008 1.00 92.38 87 ALA A C 1
ATOM 678 O O . ALA A 1 87 ? -11.733 6.128 1.015 1.00 92.38 87 ALA A O 1
ATOM 679 N N . ARG A 1 88 ? -11.401 6.400 -1.190 1.00 91.56 88 ARG A N 1
ATOM 680 C CA . ARG A 1 88 ? -12.398 7.476 -1.347 1.00 91.56 88 ARG A CA 1
ATOM 681 C C . ARG A 1 88 ? -13.795 7.052 -0.903 1.00 91.56 88 ARG A C 1
ATOM 683 O O . ARG A 1 88 ? -14.486 7.828 -0.254 1.00 91.56 88 ARG A O 1
ATOM 690 N N . ARG A 1 89 ? -14.209 5.822 -1.228 1.00 90.19 89 ARG A N 1
ATOM 691 C CA . ARG A 1 89 ? -15.492 5.263 -0.775 1.00 90.19 89 ARG A CA 1
ATOM 692 C C . ARG A 1 89 ? -15.527 5.079 0.736 1.00 90.19 89 ARG A C 1
ATOM 694 O O . ARG A 1 89 ? -16.522 5.423 1.350 1.00 90.19 89 ARG A O 1
ATOM 701 N N . CYS A 1 90 ? -14.464 4.565 1.349 1.00 90.38 90 CYS A N 1
ATOM 702 C CA . CYS A 1 90 ? -14.412 4.420 2.804 1.00 90.38 90 CYS A CA 1
ATOM 703 C C . CYS A 1 90 ? -14.464 5.788 3.496 1.00 90.38 90 CYS A C 1
ATOM 705 O O . CYS A 1 90 ? -15.122 5.937 4.521 1.00 90.38 90 CYS A O 1
ATOM 707 N N . GLN A 1 91 ? -13.853 6.808 2.893 1.00 89.06 91 GLN A N 1
ATOM 708 C CA . GLN A 1 91 ? -13.802 8.161 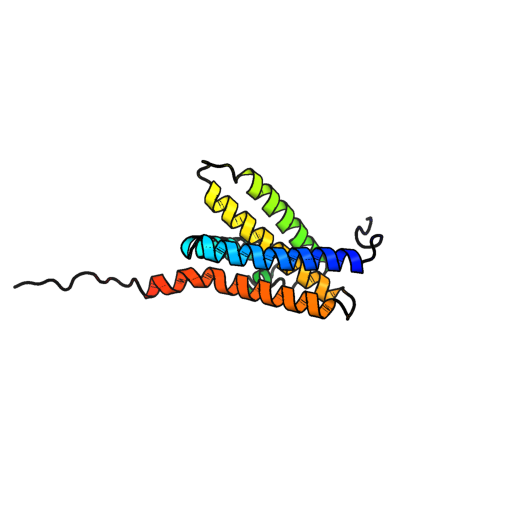3.436 1.00 89.06 91 GLN A CA 1
ATOM 709 C C . GLN A 1 91 ? -15.182 8.819 3.571 1.00 89.06 91 GLN A C 1
ATOM 711 O O . GLN A 1 91 ? -15.376 9.619 4.480 1.00 89.06 91 GLN A O 1
ATOM 716 N N . THR A 1 92 ? -16.175 8.435 2.758 1.00 87.94 92 THR A N 1
ATOM 717 C CA . THR A 1 92 ? -17.555 8.933 2.920 1.00 87.94 92 THR A CA 1
ATOM 718 C C . THR A 1 92 ? -18.233 8.424 4.194 1.00 87.94 92 THR A C 1
ATOM 720 O O . THR A 1 92 ? -19.249 8.976 4.603 1.00 87.94 92 THR A O 1
ATOM 723 N N . PHE A 1 93 ? -17.695 7.372 4.818 1.00 85.50 93 PHE A N 1
ATOM 724 C CA . PHE A 1 93 ? -18.194 6.804 6.074 1.00 85.50 93 PHE A CA 1
ATO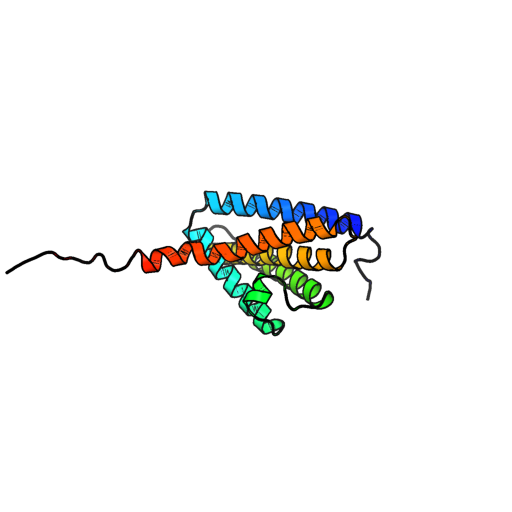M 725 C C . PHE A 1 93 ? -17.407 7.282 7.303 1.00 85.50 93 PHE A C 1
ATOM 727 O O . PHE A 1 93 ? -17.796 6.975 8.432 1.00 85.50 93 PHE A O 1
ATOM 734 N N . VAL A 1 94 ? -16.338 8.060 7.098 1.00 81.75 94 VAL A N 1
ATOM 735 C CA . VAL A 1 94 ? -15.547 8.706 8.156 1.00 81.75 94 VAL A CA 1
ATOM 736 C C . VAL A 1 94 ? -16.254 10.001 8.566 1.00 81.75 94 VAL A C 1
ATOM 738 O O . VAL A 1 94 ? -15.790 11.110 8.320 1.00 81.75 94 VAL A O 1
ATOM 741 N N . VAL A 1 95 ? -17.442 9.844 9.147 1.00 82.44 95 VAL A N 1
ATOM 742 C CA . VAL A 1 95 ? -18.234 10.937 9.722 1.00 82.44 95 VAL A CA 1
ATOM 743 C C . VAL A 1 95 ? -18.149 10.823 11.238 1.00 82.44 95 VAL A C 1
ATOM 745 O O . VAL A 1 95 ? -18.404 9.745 11.784 1.00 82.44 95 VAL A O 1
ATOM 748 N N . GLU A 1 96 ? -17.776 11.910 11.918 1.00 65.00 96 GLU A N 1
ATOM 749 C CA . GLU A 1 96 ? -17.747 11.952 13.383 1.00 65.00 96 GLU A CA 1
ATOM 750 C C . GLU A 1 96 ? -19.110 11.510 13.945 1.00 65.00 96 GLU A C 1
ATOM 752 O O . GLU A 1 96 ? -20.159 11.976 13.500 1.00 65.00 96 GLU A O 1
ATOM 757 N N . ASN A 1 97 ? -19.085 10.590 14.917 1.00 74.31 97 ASN A N 1
ATOM 758 C CA . ASN A 1 97 ? -20.246 9.928 15.542 1.00 74.31 97 ASN A CA 1
ATOM 759 C C . ASN A 1 97 ? -20.922 8.799 14.739 1.00 74.31 97 ASN A C 1
ATOM 761 O O . ASN A 1 97 ? -21.916 8.238 15.201 1.00 74.31 97 ASN A O 1
ATOM 765 N N . SER A 1 98 ? -20.389 8.404 13.578 1.00 81.69 98 SER A N 1
ATOM 766 C CA . SER A 1 98 ? -20.839 7.181 12.900 1.00 81.69 98 SER A CA 1
ATOM 767 C C . SER A 1 98 ? -20.393 5.929 13.673 1.00 81.69 98 SER A C 1
ATOM 769 O O . SER A 1 98 ? -19.213 5.829 14.023 1.00 81.69 98 SER A O 1
ATOM 771 N N . PRO A 1 99 ? -21.261 4.915 13.868 1.00 78.31 99 PRO A N 1
ATOM 772 C CA . PRO A 1 99 ? -20.853 3.640 14.468 1.00 78.31 99 PRO A CA 1
ATOM 773 C C . PRO A 1 99 ? -19.800 2.902 13.623 1.00 78.31 99 PRO A C 1
ATOM 775 O O . PRO A 1 99 ? -19.082 2.047 14.134 1.00 78.31 99 PRO A O 1
ATOM 778 N N . CYS A 1 100 ? -19.674 3.252 12.338 1.00 84.94 100 CYS A N 1
ATOM 779 C CA . CYS A 1 100 ? -18.704 2.669 11.414 1.00 84.94 100 CYS A CA 1
ATOM 780 C C . CYS A 1 100 ? -17.407 3.484 11.291 1.00 84.94 100 CYS A C 1
ATOM 782 O O . CYS A 1 100 ? -16.521 3.066 10.545 1.00 84.94 100 CYS A O 1
ATOM 784 N N . TYR A 1 101 ? -17.284 4.623 11.987 1.00 87.06 101 TYR A N 1
ATOM 785 C CA . TYR A 1 101 ? -16.171 5.567 11.828 1.00 87.06 101 TYR A CA 1
ATOM 786 C C . TYR A 1 101 ? -14.804 4.883 11.945 1.00 87.06 101 TYR A C 1
ATOM 788 O O . TYR A 1 101 ? -13.954 5.021 11.073 1.00 87.06 101 TYR A O 1
ATOM 796 N N . GLU A 1 102 ? -14.616 4.087 12.995 1.00 86.38 102 GLU A N 1
ATOM 797 C CA . GLU A 1 102 ? -13.325 3.473 13.316 1.00 86.38 102 GLU A CA 1
ATOM 798 C C . GLU A 1 102 ? -12.882 2.419 12.301 1.00 86.38 102 GLU A C 1
ATOM 800 O O . GLU A 1 102 ? -11.707 2.326 11.930 1.00 86.38 102 GLU A O 1
ATOM 805 N N . MET A 1 103 ? -13.843 1.634 11.815 1.00 89.62 103 MET A N 1
ATOM 806 C CA . MET A 1 103 ? -13.594 0.654 10.765 1.00 89.62 103 MET A CA 1
ATOM 807 C C . MET A 1 103 ? -13.303 1.354 9.435 1.00 89.62 103 MET A C 1
ATOM 809 O O . MET A 1 103 ? -12.374 0.965 8.730 1.00 89.62 103 MET A O 1
ATOM 813 N N . ALA A 1 104 ? -14.050 2.414 9.116 1.00 90.25 104 ALA A N 1
ATOM 814 C CA . ALA A 1 104 ? -13.838 3.208 7.915 1.00 90.25 104 ALA A CA 1
ATOM 815 C C . ALA A 1 104 ? -12.467 3.905 7.920 1.00 90.25 104 ALA A C 1
ATOM 817 O O . ALA A 1 104 ? -11.748 3.793 6.931 1.00 90.25 104 ALA A O 1
ATOM 818 N N . ASP A 1 105 ? -12.054 4.543 9.024 1.00 89.62 105 ASP A N 1
ATOM 819 C CA . ASP A 1 105 ? -10.722 5.162 9.150 1.00 89.62 105 ASP A CA 1
ATOM 820 C C . ASP A 1 105 ? -9.612 4.113 8.988 1.00 89.62 105 ASP A C 1
ATOM 822 O O . ASP A 1 105 ? -8.658 4.319 8.237 1.00 89.62 105 ASP A O 1
ATOM 826 N N . SER A 1 106 ? -9.765 2.939 9.609 1.00 91.12 106 SER A N 1
ATOM 827 C CA . SER A 1 106 ? -8.801 1.838 9.469 1.00 91.12 106 SER A CA 1
ATOM 828 C C . SER A 1 106 ? -8.682 1.351 8.017 1.00 91.12 106 SER A C 1
ATOM 830 O O . SER A 1 106 ? -7.569 1.148 7.530 1.00 91.12 106 SER A O 1
ATOM 832 N N . LEU A 1 107 ? -9.802 1.216 7.299 1.00 92.75 107 LEU A N 1
ATOM 833 C CA . LEU A 1 107 ? -9.821 0.825 5.884 1.00 92.75 107 LEU A CA 1
ATOM 834 C C . LEU A 1 107 ? -9.238 1.905 4.965 1.00 92.75 107 LEU A C 1
ATOM 836 O O . LEU A 1 107 ? -8.494 1.568 4.044 1.00 92.75 107 LEU A O 1
ATOM 840 N N . VAL A 1 108 ? -9.513 3.189 5.225 1.00 91.88 108 VAL A N 1
ATOM 841 C CA . VAL A 1 108 ? -8.886 4.309 4.500 1.00 91.88 108 VAL A CA 1
ATOM 842 C C . VAL A 1 108 ? -7.369 4.259 4.662 1.00 91.88 108 VAL A C 1
ATOM 844 O O . VAL A 1 108 ? -6.645 4.324 3.666 1.00 91.88 108 VAL A O 1
ATOM 847 N N . ASN A 1 109 ? -6.877 4.089 5.892 1.00 89.69 109 ASN A N 1
ATOM 848 C CA . ASN A 1 109 ? -5.442 3.999 6.166 1.00 89.69 109 ASN A CA 1
ATOM 849 C C . ASN A 1 109 ? -4.807 2.788 5.470 1.00 89.69 109 ASN A C 1
ATOM 851 O O . ASN A 1 109 ? -3.758 2.921 4.839 1.00 89.69 109 ASN A O 1
ATOM 855 N N . ALA A 1 110 ? -5.460 1.625 5.536 1.00 92.75 110 ALA A N 1
ATOM 856 C CA . ALA A 1 110 ? -4.998 0.411 4.876 1.00 92.75 110 ALA A CA 1
ATOM 857 C C . ALA A 1 110 ? -4.917 0.577 3.351 1.00 92.75 110 ALA A C 1
ATOM 859 O O . ALA A 1 110 ? -3.888 0.266 2.749 1.00 92.75 110 ALA A O 1
ATOM 860 N N . CYS A 1 111 ? -5.971 1.117 2.730 1.00 94.94 111 CYS A N 1
ATOM 861 C CA . CYS A 1 111 ? -6.002 1.341 1.286 1.00 94.94 111 CYS A CA 1
ATOM 862 C C . CYS A 1 111 ? -4.941 2.359 0.853 1.00 94.94 111 CYS A C 1
ATOM 864 O O . CYS A 1 111 ? -4.245 2.118 -0.125 1.00 94.94 111 CYS A O 1
ATOM 866 N N . THR A 1 112 ? -4.766 3.447 1.609 1.00 92.62 112 THR A N 1
ATOM 867 C CA . THR A 1 112 ? -3.766 4.492 1.319 1.00 92.62 112 THR A CA 1
ATOM 868 C C . THR A 1 112 ? -2.335 3.950 1.423 1.00 92.62 112 THR A C 1
ATOM 870 O O . THR A 1 112 ? -1.485 4.247 0.587 1.00 92.62 112 THR A O 1
ATOM 873 N N . LEU A 1 113 ? -2.050 3.108 2.423 1.00 93.12 113 LEU A N 1
ATOM 874 C CA . LEU A 1 113 ? -0.742 2.455 2.560 1.00 93.12 113 LEU A CA 1
ATOM 875 C C . LEU A 1 113 ? -0.435 1.539 1.379 1.00 93.12 113 LEU A C 1
ATOM 877 O O . LEU A 1 113 ? 0.645 1.629 0.792 1.00 93.12 113 LEU A O 1
ATOM 881 N N . LEU A 1 114 ? -1.382 0.665 1.037 1.00 95.50 114 LEU A N 1
ATOM 882 C CA . LEU A 1 114 ? -1.220 -0.251 -0.085 1.00 95.50 114 LEU A CA 1
ATOM 883 C C . LEU A 1 114 ? -1.127 0.522 -1.404 1.00 95.50 114 LEU A C 1
ATOM 885 O O . LEU A 1 114 ? -0.282 0.197 -2.227 1.00 95.50 114 LEU A O 1
ATOM 889 N N . GLU A 1 115 ? -1.892 1.598 -1.582 1.00 95.12 115 GLU A N 1
ATOM 890 C CA . GLU A 1 115 ? -1.796 2.463 -2.759 1.00 95.12 115 GLU A CA 1
ATOM 891 C C . GLU A 1 115 ? -0.353 2.952 -2.967 1.00 95.12 115 GLU A C 1
ATOM 893 O O . GLU A 1 115 ? 0.205 2.801 -4.056 1.00 95.12 115 GLU A O 1
ATOM 898 N N . HIS A 1 116 ? 0.283 3.483 -1.918 1.00 94.88 116 HIS A N 1
ATOM 899 C CA . HIS A 1 116 ? 1.669 3.942 -2.000 1.00 94.88 116 HIS A CA 1
ATOM 900 C C . HIS A 1 116 ? 2.655 2.801 -2.269 1.00 94.88 116 HIS A C 1
ATOM 902 O O . HIS A 1 116 ? 3.590 2.988 -3.047 1.00 94.88 116 HIS A O 1
ATOM 908 N N . ILE A 1 117 ? 2.443 1.615 -1.688 1.00 95.81 117 ILE A N 1
ATOM 909 C CA . ILE A 1 117 ? 3.270 0.429 -1.967 1.00 95.81 117 ILE A CA 1
ATOM 910 C C . ILE A 1 117 ? 3.205 0.073 -3.453 1.00 95.81 117 ILE A C 1
ATOM 912 O O . ILE A 1 117 ? 4.244 -0.064 -4.098 1.00 95.81 117 ILE A O 1
ATOM 916 N N . TYR A 1 118 ? 2.001 -0.033 -4.011 1.00 96.06 118 TYR A N 1
ATOM 917 C CA . TYR A 1 118 ? 1.796 -0.434 -5.402 1.00 96.06 118 TYR A CA 1
ATOM 918 C C . TYR A 1 118 ? 2.335 0.623 -6.361 1.00 96.06 118 TYR A C 1
ATOM 920 O O . TYR A 1 118 ? 3.002 0.289 -7.339 1.00 96.06 118 TYR A O 1
ATOM 928 N N . ARG A 1 119 ? 2.137 1.906 -6.041 1.00 94.75 119 ARG A N 1
ATOM 929 C CA . ARG A 1 119 ? 2.654 3.009 -6.851 1.00 94.75 119 ARG A CA 1
ATOM 930 C C . ARG A 1 119 ? 4.180 3.058 -6.866 1.00 94.75 119 ARG A C 1
ATOM 932 O O . ARG A 1 119 ? 4.769 3.195 -7.933 1.00 94.75 119 ARG A O 1
ATOM 939 N N . MET A 1 120 ? 4.829 2.909 -5.709 1.00 95.38 120 MET A N 1
ATOM 940 C CA . MET A 1 120 ? 6.296 2.880 -5.633 1.00 95.38 120 MET A CA 1
ATOM 941 C C . MET A 1 120 ? 6.874 1.632 -6.299 1.00 95.38 120 MET A C 1
ATOM 943 O O . MET A 1 120 ? 7.921 1.714 -6.937 1.00 95.38 120 MET A O 1
ATOM 947 N N . ARG A 1 121 ? 6.176 0.493 -6.221 1.00 95.00 121 ARG A N 1
ATOM 948 C CA . ARG A 1 121 ? 6.581 -0.726 -6.923 1.00 95.00 121 ARG A CA 1
ATOM 949 C C . ARG A 1 121 ? 6.462 -0.607 -8.440 1.00 95.00 121 ARG A C 1
ATOM 951 O O . ARG A 1 121 ? 7.332 -1.105 -9.153 1.00 95.00 121 ARG A O 1
ATOM 958 N N . PHE A 1 122 ? 5.399 0.028 -8.927 1.00 93.12 122 PHE A N 1
ATOM 959 C CA . PHE A 1 122 ? 5.241 0.345 -10.343 1.00 93.12 122 PHE A CA 1
ATOM 960 C C . PHE A 1 122 ? 6.389 1.250 -10.809 1.00 93.12 122 PHE A C 1
ATOM 962 O O . PHE A 1 122 ? 7.096 0.923 -11.762 1.00 93.12 122 PHE A O 1
ATOM 969 N N . HIS A 1 123 ? 6.648 2.334 -10.070 1.00 92.44 123 HIS A N 1
ATOM 970 C CA . HIS A 1 123 ? 7.723 3.271 -10.395 1.00 92.44 123 HIS A CA 1
ATOM 971 C C . HIS A 1 123 ? 9.112 2.643 -10.299 1.00 92.44 123 HIS A C 1
ATOM 973 O O . HIS A 1 123 ? 9.950 2.947 -11.138 1.00 92.44 123 HIS A O 1
ATOM 979 N N . SER A 1 124 ? 9.380 1.708 -9.383 1.00 90.31 124 SER A N 1
ATOM 980 C CA . SER A 1 124 ? 10.674 1.010 -9.383 1.00 90.31 124 SER A CA 1
ATOM 981 C C . SER A 1 124 ? 10.904 0.168 -10.644 1.00 90.31 124 SER A C 1
ATOM 983 O O . SER A 1 124 ? 12.039 0.035 -11.098 1.00 90.31 124 SER A O 1
ATOM 985 N N . GLY A 1 125 ? 9.839 -0.356 -11.259 1.00 86.81 125 GLY A N 1
ATOM 986 C CA . GLY A 1 125 ? 9.926 -1.079 -12.531 1.00 86.81 125 GLY A CA 1
ATOM 987 C C . GLY A 1 125 ? 10.090 -0.175 -13.757 1.00 86.81 125 GLY A C 1
ATOM 988 O O . GLY A 1 125 ? 10.727 -0.585 -14.724 1.00 86.81 125 GLY A O 1
ATOM 989 N N . MET A 1 126 ? 9.539 1.041 -13.711 1.00 84.44 126 MET A N 1
ATOM 990 C CA . MET A 1 126 ? 9.370 1.901 -14.892 1.00 84.44 126 MET A CA 1
ATOM 991 C C . MET A 1 126 ? 10.235 3.166 -14.894 1.00 84.44 126 MET A C 1
ATOM 993 O O . MET A 1 126 ? 10.480 3.728 -15.957 1.00 84.44 126 MET A O 1
ATOM 997 N N . ALA A 1 127 ? 10.686 3.634 -13.729 1.00 82.88 127 ALA A N 1
ATOM 998 C CA . ALA A 1 127 ? 11.459 4.862 -13.612 1.00 82.88 127 ALA A CA 1
ATOM 999 C C . ALA A 1 127 ? 12.904 4.689 -14.098 1.00 82.88 127 ALA A C 1
ATOM 1001 O O . ALA A 1 127 ? 13.484 3.589 -14.093 1.00 82.88 127 ALA A O 1
ATOM 1002 N N . ASP A 1 128 ? 13.502 5.825 -14.453 1.00 83.06 128 ASP A N 1
ATOM 1003 C CA . ASP A 1 128 ? 14.912 5.929 -14.801 1.00 83.06 128 ASP A CA 1
ATOM 1004 C C . ASP A 1 128 ? 15.807 5.509 -13.628 1.00 83.06 12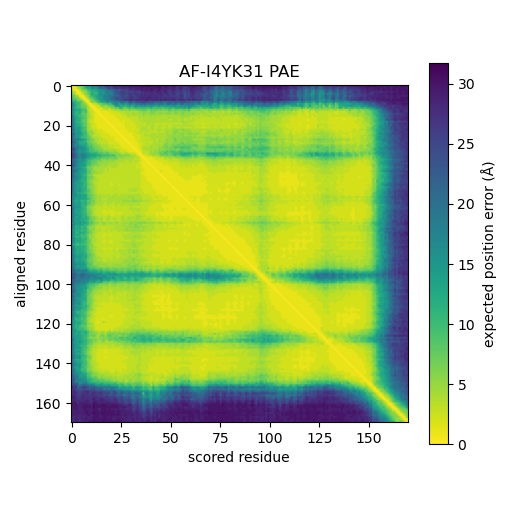8 ASP A C 1
ATOM 1006 O O . ASP A 1 128 ? 15.451 5.640 -12.453 1.00 83.06 128 ASP A O 1
ATOM 1010 N N . ALA A 1 129 ? 17.025 5.059 -13.941 1.00 82.75 129 ALA A N 1
ATOM 1011 C CA . ALA A 1 129 ? 17.970 4.522 -12.957 1.00 82.75 129 ALA A CA 1
ATOM 1012 C C . ALA A 1 129 ? 18.231 5.462 -11.760 1.00 82.75 129 ALA A C 1
ATOM 1014 O O . ALA A 1 129 ? 18.443 4.994 -10.645 1.00 82.75 129 ALA A O 1
ATOM 10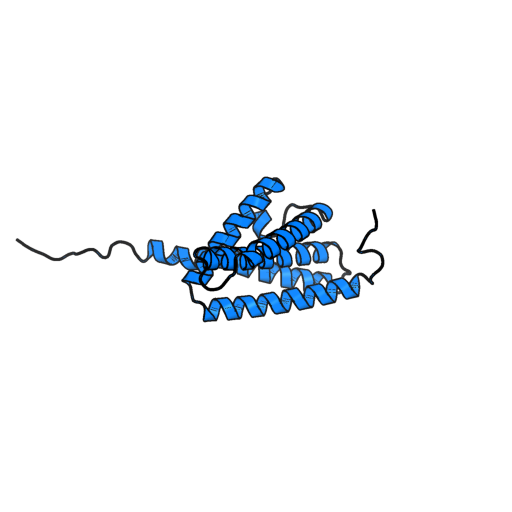15 N N . LYS A 1 130 ? 18.161 6.786 -11.969 1.00 82.62 130 LYS A N 1
ATOM 1016 C CA . LYS A 1 130 ? 18.343 7.794 -10.910 1.00 82.62 130 LYS A CA 1
ATOM 1017 C C . LYS A 1 130 ? 17.241 7.762 -9.845 1.00 82.62 130 LYS A C 1
ATOM 1019 O O . LYS A 1 130 ? 17.521 8.019 -8.680 1.00 82.62 130 LYS A O 1
ATOM 1024 N N . GLN A 1 131 ? 16.002 7.473 -10.240 1.00 85.31 131 GLN A N 1
ATOM 1025 C CA . GLN A 1 131 ? 14.825 7.514 -9.363 1.00 85.31 131 GLN A CA 1
ATOM 1026 C C . GLN A 1 131 ? 14.389 6.121 -8.906 1.00 85.31 131 GLN A C 1
ATOM 1028 O O . GLN A 1 131 ? 13.752 5.997 -7.859 1.00 85.31 131 GLN A O 1
ATOM 1033 N N . ARG A 1 132 ? 14.775 5.073 -9.645 1.00 90.31 132 ARG A N 1
ATOM 1034 C CA . ARG A 1 132 ? 14.484 3.674 -9.317 1.00 90.31 132 ARG A CA 1
ATOM 1035 C C . ARG A 1 132 ? 14.868 3.317 -7.886 1.00 90.31 132 ARG A C 1
ATOM 1037 O O . ARG A 1 132 ? 14.006 2.872 -7.138 1.00 90.31 132 ARG A O 1
ATOM 1044 N N . HIS A 1 133 ? 16.114 3.582 -7.491 1.00 90.06 133 HIS A N 1
ATOM 1045 C CA . HIS A 1 133 ? 16.593 3.270 -6.140 1.00 90.06 133 HIS A CA 1
ATOM 1046 C C . HIS A 1 133 ? 15.782 3.985 -5.056 1.00 90.06 133 HIS A C 1
ATOM 1048 O O . HIS A 1 133 ? 15.379 3.370 -4.076 1.00 90.06 133 HIS A O 1
ATOM 1054 N N . ALA A 1 134 ? 15.448 5.261 -5.264 1.00 91.19 134 ALA A N 1
ATOM 1055 C CA . ALA A 1 134 ? 14.629 5.998 -4.310 1.00 91.19 134 ALA A CA 1
ATOM 1056 C C . ALA A 1 134 ? 13.206 5.417 -4.190 1.00 91.19 134 ALA A C 1
ATOM 1058 O O . ALA A 1 134 ? 12.659 5.363 -3.088 1.00 91.19 134 ALA A O 1
ATOM 1059 N N . CYS A 1 135 ? 12.611 4.970 -5.301 1.00 92.81 135 CYS A N 1
ATOM 1060 C CA . CYS A 1 135 ? 11.310 4.297 -5.293 1.00 92.81 135 CYS A CA 1
ATOM 1061 C C . CYS A 1 135 ? 11.385 2.939 -4.580 1.00 92.81 135 CYS A C 1
ATOM 1063 O O . CYS A 1 135 ? 10.501 2.623 -3.785 1.00 92.81 135 CYS A O 1
ATOM 1065 N N . GLU A 1 136 ? 12.443 2.159 -4.823 1.00 93.88 136 GLU A N 1
ATOM 1066 C CA . GLU A 1 136 ? 12.688 0.874 -4.156 1.00 93.88 136 GLU A CA 1
ATOM 1067 C C . GLU A 1 136 ? 12.847 1.040 -2.644 1.00 93.88 136 GLU A C 1
ATOM 1069 O O . GLU A 1 136 ? 12.196 0.322 -1.887 1.00 93.88 136 GLU A O 1
ATOM 1074 N N . ASP A 1 137 ? 13.635 2.017 -2.199 1.00 93.94 137 ASP A N 1
ATOM 1075 C CA . ASP A 1 137 ? 13.852 2.289 -0.778 1.00 93.94 137 ASP A CA 1
ATOM 1076 C C . ASP A 1 137 ? 12.546 2.671 -0.071 1.00 93.94 137 ASP A C 1
ATOM 1078 O O . ASP A 1 137 ? 12.226 2.165 1.009 1.00 93.94 137 ASP A O 1
ATOM 1082 N N . VAL A 1 138 ? 11.753 3.567 -0.669 1.00 93.94 138 VAL A N 1
ATOM 1083 C CA . VAL A 1 138 ? 10.462 3.973 -0.092 1.00 93.94 138 VAL A CA 1
ATOM 1084 C C . VAL A 1 138 ? 9.483 2.799 -0.083 1.00 93.94 138 VAL A C 1
ATOM 1086 O O . VAL A 1 138 ? 8.818 2.573 0.930 1.00 93.94 138 VAL A O 1
ATOM 1089 N N . TRP A 1 139 ? 9.430 2.017 -1.164 1.00 95.50 139 TRP A N 1
ATOM 1090 C CA . TRP A 1 139 ? 8.624 0.799 -1.240 1.00 95.50 139 TRP A CA 1
ATOM 1091 C C . TRP A 1 139 ? 8.981 -0.190 -0.123 1.00 95.50 139 TRP A C 1
ATOM 1093 O O . TRP A 1 139 ? 8.096 -0.614 0.620 1.00 95.50 139 TRP A O 1
ATOM 1103 N N . GLN A 1 140 ? 10.265 -0.508 0.065 1.00 94.94 140 GLN A N 1
ATOM 1104 C CA . GLN A 1 140 ? 10.717 -1.427 1.114 1.00 94.94 140 GLN A CA 1
ATOM 1105 C C . GLN A 1 140 ? 10.345 -0.934 2.516 1.00 94.94 140 GLN A C 1
ATOM 1107 O O . GLN A 1 140 ? 9.870 -1.719 3.339 1.00 94.94 140 GLN A O 1
ATOM 1112 N N . ASN A 1 141 ? 10.501 0.364 2.784 1.00 93.38 141 ASN A N 1
ATOM 1113 C CA . ASN A 1 141 ? 10.135 0.953 4.072 1.00 93.38 141 ASN A CA 1
ATOM 1114 C C . ASN A 1 141 ? 8.624 0.878 4.344 1.00 93.38 141 ASN A C 1
ATOM 1116 O O . ASN A 1 141 ? 8.215 0.559 5.463 1.00 93.38 141 ASN A O 1
ATOM 1120 N N . LEU A 1 142 ? 7.788 1.123 3.330 1.00 93.00 142 LEU A N 1
ATOM 1121 C CA . LEU A 1 142 ? 6.335 0.968 3.440 1.00 93.00 142 LEU A CA 1
ATOM 1122 C C . LEU A 1 142 ? 5.939 -0.495 3.681 1.00 93.00 142 LEU A C 1
ATOM 1124 O O . LEU A 1 142 ? 5.114 -0.776 4.552 1.00 93.00 142 LEU A O 1
ATOM 1128 N N . VAL A 1 143 ? 6.557 -1.435 2.960 1.00 93.88 143 VAL A N 1
ATOM 1129 C CA . VAL A 1 143 ? 6.317 -2.876 3.134 1.00 93.88 143 VAL A CA 1
ATOM 1130 C C . VAL A 1 143 ? 6.727 -3.337 4.534 1.00 93.88 143 VAL A C 1
ATOM 1132 O O . VAL A 1 143 ? 5.999 -4.103 5.169 1.00 93.88 143 VAL A O 1
ATOM 1135 N N . LEU A 1 144 ? 7.853 -2.846 5.056 1.00 91.88 144 LEU A N 1
ATOM 1136 C CA . LEU A 1 144 ? 8.293 -3.136 6.419 1.00 91.88 144 LEU A CA 1
ATOM 1137 C C . LEU A 1 144 ? 7.291 -2.608 7.452 1.00 91.88 144 LEU A C 1
ATOM 1139 O O . LEU A 1 144 ? 6.907 -3.347 8.361 1.00 91.88 144 LEU A O 1
ATOM 1143 N N . LEU A 1 145 ? 6.809 -1.374 7.287 1.00 88.62 145 LEU A N 1
ATOM 1144 C CA . LEU A 1 145 ? 5.773 -0.806 8.149 1.00 88.62 145 LEU A CA 1
ATOM 1145 C C . LEU A 1 145 ? 4.515 -1.688 8.154 1.00 88.62 145 LEU A C 1
ATOM 1147 O O . LEU A 1 145 ? 4.099 -2.157 9.216 1.00 88.62 145 LEU A O 1
ATOM 1151 N N . VAL A 1 146 ? 3.961 -1.992 6.978 1.00 89.31 146 VAL A N 1
ATOM 1152 C CA . VAL A 1 146 ? 2.764 -2.838 6.828 1.00 89.31 146 VAL A CA 1
ATOM 1153 C C . VAL A 1 146 ? 2.974 -4.238 7.412 1.00 89.31 146 VAL A C 1
ATOM 1155 O O . VAL A 1 146 ? 2.080 -4.762 8.069 1.00 89.31 146 VAL A O 1
ATOM 1158 N N . GLY A 1 147 ? 4.162 -4.832 7.269 1.00 86.12 147 GLY A N 1
ATOM 1159 C CA . GLY A 1 147 ? 4.479 -6.140 7.851 1.00 86.12 147 GLY A CA 1
ATOM 1160 C C . GLY A 1 147 ? 4.562 -6.150 9.384 1.00 86.12 147 GLY A C 1
ATOM 1161 O O . GLY A 1 147 ? 4.372 -7.200 10.009 1.00 86.12 147 GLY A O 1
ATOM 1162 N N . THR A 1 148 ? 4.831 -5.002 10.012 1.00 85.88 148 THR A N 1
ATOM 1163 C CA . THR A 1 148 ? 4.904 -4.882 11.479 1.00 85.88 148 THR A CA 1
ATOM 1164 C C . THR A 1 148 ? 3.549 -4.619 12.130 1.00 85.88 148 THR A C 1
ATOM 1166 O O . THR A 1 148 ? 3.302 -5.133 13.222 1.00 85.88 148 THR A O 1
ATOM 1169 N N . LEU A 1 149 ? 2.651 -3.895 11.459 1.00 83.56 149 LEU A N 1
ATOM 1170 C CA . LEU A 1 149 ? 1.367 -3.447 12.007 1.00 83.56 149 LEU A CA 1
ATOM 1171 C C . LEU A 1 149 ? 0.464 -4.583 12.535 1.00 83.56 149 LEU A C 1
ATOM 1173 O O . LEU A 1 149 ? 0.089 -4.527 13.710 1.00 83.56 149 LEU A O 1
ATOM 1177 N N . PRO A 1 150 ? 0.195 -5.669 11.778 1.00 74.50 150 PRO A N 1
ATOM 1178 C CA . PRO A 1 150 ? -0.595 -6.801 12.277 1.00 74.50 150 PRO A CA 1
ATOM 1179 C C . PRO A 1 150 ? 0.031 -7.486 13.504 1.00 74.50 150 PRO A C 1
ATOM 1181 O O . PRO A 1 150 ? -0.656 -8.085 14.330 1.00 74.50 150 PRO A O 1
ATOM 1184 N N . ARG A 1 151 ? 1.359 -7.399 13.657 1.00 75.31 151 ARG A N 1
ATOM 1185 C CA . ARG A 1 151 ? 2.108 -8.082 14.724 1.00 75.31 151 ARG A CA 1
ATOM 1186 C C . ARG A 1 151 ? 2.107 -7.311 16.044 1.00 75.31 151 ARG A C 1
ATOM 1188 O O . ARG A 1 151 ? 2.369 -7.913 17.087 1.00 75.31 151 ARG A O 1
ATOM 1195 N N . LEU A 1 152 ? 1.795 -6.013 16.028 1.00 67.19 152 LEU A N 1
ATOM 1196 C CA . LEU A 1 152 ? 1.788 -5.165 17.226 1.00 67.19 152 LEU A CA 1
ATOM 1197 C C . LEU A 1 152 ? 0.681 -5.547 18.228 1.00 67.19 152 LEU A C 1
ATOM 1199 O O . LEU A 1 152 ? 0.834 -5.277 19.418 1.00 67.19 152 LEU A O 1
ATOM 1203 N N . GLY A 1 153 ? -0.374 -6.247 17.787 1.00 48.84 153 GLY A N 1
ATOM 1204 C CA . GLY A 1 153 ? -1.438 -6.781 18.650 1.00 48.84 153 GLY A CA 1
ATOM 1205 C C . GLY A 1 153 ? -1.289 -8.252 19.066 1.00 48.84 153 GLY A C 1
ATOM 1206 O O . GLY A 1 153 ? -1.837 -8.662 20.089 1.00 48.84 153 GLY A O 1
ATOM 1207 N N . ALA A 1 154 ? -0.541 -9.060 18.307 1.00 51.97 154 ALA A N 1
ATOM 1208 C CA . ALA A 1 154 ? -0.439 -10.508 18.529 1.00 51.97 154 ALA A CA 1
ATOM 1209 C C . ALA A 1 154 ? 0.413 -10.884 19.757 1.00 51.97 154 ALA A C 1
ATOM 1211 O O . ALA A 1 154 ? 0.148 -11.889 20.414 1.00 51.97 154 ALA A O 1
ATOM 1212 N N . LYS A 1 155 ? 1.400 -10.050 20.124 1.00 49.41 155 LYS A N 1
ATOM 1213 C CA . LYS A 1 155 ? 2.296 -10.306 21.270 1.00 49.41 155 LYS A CA 1
ATOM 1214 C C . LYS A 1 155 ? 1.601 -10.272 22.639 1.00 49.41 155 LYS A C 1
ATOM 1216 O O . LYS A 1 155 ? 2.204 -10.690 23.620 1.00 49.41 155 LYS A O 1
ATOM 1221 N N . GLN A 1 156 ? 0.351 -9.811 22.721 1.00 44.75 156 GLN A N 1
ATOM 1222 C CA . GLN A 1 156 ? -0.391 -9.744 23.983 1.00 44.75 156 GLN A CA 1
ATOM 1223 C C . GLN A 1 156 ? -1.368 -10.909 24.177 1.00 44.75 156 GLN A C 1
ATOM 1225 O O . GLN A 1 156 ? -1.549 -11.335 25.308 1.00 44.75 156 GLN A O 1
ATOM 1230 N N . ALA A 1 157 ? -1.891 -11.530 23.112 1.00 42.50 157 ALA A N 1
ATOM 1231 C CA . ALA A 1 157 ? -2.707 -12.746 23.253 1.00 42.50 157 ALA A CA 1
ATOM 1232 C C . ALA A 1 157 ? -1.922 -13.908 23.901 1.00 42.50 157 ALA A C 1
ATOM 1234 O O . ALA A 1 157 ? -2.504 -14.745 24.580 1.00 42.50 157 ALA A O 1
ATOM 1235 N N . GLN A 1 158 ? -0.592 -13.919 23.752 1.00 42.19 158 GLN A N 1
ATOM 1236 C CA . GLN A 1 158 ? 0.296 -14.863 24.442 1.00 42.19 158 GLN A CA 1
ATOM 1237 C C . GLN A 1 158 ? 0.767 -14.379 25.826 1.00 42.19 158 GLN A C 1
ATOM 1239 O O . GLN A 1 158 ? 1.102 -15.205 26.670 1.00 42.19 158 GLN A O 1
ATOM 1244 N N . ALA A 1 159 ? 0.781 -13.067 26.094 1.00 43.06 159 ALA A N 1
ATOM 1245 C CA . ALA A 1 159 ? 1.175 -12.510 27.397 1.00 43.06 159 ALA A CA 1
ATOM 1246 C C . ALA A 1 159 ? -0.002 -12.385 28.386 1.00 43.06 159 ALA A C 1
ATOM 1248 O O . ALA A 1 159 ? 0.207 -12.280 29.592 1.00 43.06 159 ALA A O 1
ATOM 1249 N N . SER A 1 160 ? -1.234 -12.429 27.879 1.00 41.66 160 SER A N 1
ATOM 1250 C CA . SER A 1 160 ? -2.492 -12.426 28.630 1.00 41.66 160 SER A CA 1
ATOM 1251 C C . SER A 1 160 ? -3.081 -13.836 28.749 1.00 41.66 160 SER A C 1
ATOM 1253 O O . SER A 1 160 ? -4.296 -14.010 28.699 1.00 41.66 160 SER A O 1
ATOM 1255 N N . GLY A 1 161 ? -2.229 -14.856 28.906 1.00 39.06 161 GLY A N 1
ATOM 1256 C CA . GLY A 1 161 ? -2.664 -16.142 29.460 1.00 39.06 161 GLY A CA 1
ATOM 1257 C C . GLY A 1 161 ? -3.247 -15.929 30.865 1.00 39.06 161 GLY A C 1
ATOM 1258 O O . GLY A 1 161 ? -2.858 -14.971 31.543 1.00 39.06 161 GLY A O 1
ATOM 1259 N N . PRO A 1 162 ? -4.203 -16.758 31.317 1.00 43.22 162 PRO A N 1
ATOM 1260 C CA . PRO A 1 162 ? -4.989 -16.462 32.504 1.00 43.22 162 PRO A CA 1
ATOM 1261 C C . PRO A 1 162 ? -4.082 -16.417 33.736 1.00 43.22 162 PRO A C 1
ATOM 1263 O O . PRO A 1 162 ? -3.703 -17.445 34.288 1.00 43.22 162 PRO A O 1
ATOM 1266 N N . ARG A 1 163 ? -3.788 -15.215 34.242 1.00 48.72 163 ARG A N 1
ATOM 1267 C CA . ARG A 1 163 ? -3.449 -15.027 35.659 1.00 48.72 163 ARG A CA 1
ATOM 1268 C C . ARG A 1 163 ? -4.745 -15.089 36.462 1.00 48.72 163 ARG A C 1
ATOM 1270 O O . ARG A 1 163 ? -5.201 -14.104 37.029 1.00 48.72 163 ARG A O 1
ATOM 1277 N N . GLY A 1 164 ? -5.361 -16.265 36.437 1.00 40.72 164 GLY A N 1
ATOM 1278 C CA . GLY A 1 164 ? -6.554 -16.615 37.187 1.00 40.72 164 GLY A CA 1
ATOM 1279 C C . GLY A 1 164 ? -6.191 -17.525 38.351 1.00 40.72 164 GLY A C 1
ATOM 1280 O O . GLY A 1 164 ? -6.205 -18.737 38.213 1.00 40.72 164 GLY A O 1
ATOM 1281 N N . SER A 1 165 ? -5.899 -16.898 39.489 1.00 44.09 165 SER A N 1
ATOM 1282 C CA . SER A 1 165 ? -6.298 -17.353 40.826 1.00 44.09 165 SER A CA 1
ATOM 1283 C C . SER A 1 165 ? -5.779 -18.706 41.341 1.00 44.09 165 SER A C 1
ATOM 1285 O O . SER A 1 165 ? -6.532 -19.659 41.510 1.00 44.09 165 SER A O 1
ATOM 1287 N N . LEU A 1 166 ? -4.522 -18.726 41.792 1.00 50.00 166 LEU A N 1
ATOM 1288 C CA . LEU A 1 166 ? -4.165 -19.497 42.990 1.00 50.00 166 LEU A CA 1
ATOM 1289 C C . LEU A 1 166 ? -4.506 -18.649 44.230 1.00 50.00 166 LEU A C 1
ATOM 1291 O O . LEU A 1 166 ? -3.679 -17.905 44.749 1.00 50.00 166 LEU A O 1
ATOM 1295 N N . ARG A 1 167 ? -5.763 -18.739 44.667 1.00 43.31 167 ARG A N 1
ATOM 1296 C CA . ARG A 1 167 ? -6.232 -18.412 46.025 1.00 43.31 167 ARG A CA 1
ATOM 1297 C C . ARG A 1 167 ? -7.159 -19.556 46.444 1.00 43.31 167 ARG A C 1
ATOM 1299 O O . ARG A 1 167 ? -8.256 -19.667 45.918 1.00 43.31 167 ARG A O 1
ATOM 1306 N N . THR A 1 168 ? -6.572 -20.588 47.058 1.00 50.16 168 THR A N 1
ATOM 1307 C CA . THR A 1 168 ? -6.673 -20.949 48.494 1.00 50.16 168 THR A CA 1
ATOM 1308 C C . THR A 1 168 ? -8.050 -21.456 48.919 1.00 50.16 168 THR A C 1
ATOM 1310 O O . THR A 1 168 ? -8.978 -20.656 48.969 1.00 50.16 168 THR A O 1
ATOM 1313 N N . ALA A 1 169 ? -8.148 -22.718 49.359 1.00 42.53 169 ALA A N 1
ATOM 1314 C CA . ALA A 1 169 ? -8.201 -23.088 50.786 1.00 42.53 169 ALA A CA 1
ATOM 1315 C C . ALA A 1 169 ? -8.800 -24.497 51.017 1.00 42.53 169 ALA A C 1
ATOM 1317 O O . ALA A 1 169 ? -9.706 -24.895 50.289 1.00 42.53 169 ALA A O 1
ATOM 1318 N N . ALA A 1 170 ? -8.336 -25.112 52.117 1.00 41.56 170 ALA A N 1
ATOM 1319 C CA . ALA A 1 170 ? -8.785 -26.326 52.818 1.00 41.56 170 ALA A CA 1
ATOM 1320 C C . ALA A 1 170 ? -8.141 -27.650 52.380 1.00 41.56 170 ALA A C 1
ATOM 1322 O O . ALA A 1 170 ? -8.558 -28.229 51.357 1.00 41.56 170 ALA A O 1
#

Mean predicted aligned error: 8.93 Å

Secondary structure (DSSP, 8-state):
---TTSSS-HHHHHHHHHHHHHHHHHHHHHHHHHHHHHHHHHHHHHHHHHHHHHHHHHT--HHHHHHT-S--HHHHHHHHHHHHHHHHHHHTT--TT-TTHHHHHHHHHHHHHHHHHHHHHHHHHHS-HHHHHHHHHHHHHHHHHHHHTTHHHHHHHTT-S---------

Sequence (170 aa):
MSNWWSDRRVSDVVEDDLARAKSALIYIRVRLDKQGKEKARACGDALVHVARMLSDGFNISVSDALGGRGLSPEELDTAYRDLQRSARRCQTFVVENSPCYEMADSLVNACTLLEHIYRMRFHSGMADAKQRHACEDVWQNLVLLVGTLPRLGAKQAQASGPRGSLRTAA

Foldseek 3Di:
DDPPCPPPPVVVVLVVLLVVLVVLLVVVVVCDVVVDLVLLQLLLVLLLVLLVVLCVVVVHDSLCSLLLHPDDLVSLVVLLVVLVVQLVVLVVQCDPPRPCNSNSVSNNSSSVLSSSLSSLVSCLVPPDPVSNVSSVVSNVSSSVSSVCSNVSPVVVVVVPDDPDDPDDDD

Solvent-accessible surface area (backbone atoms only — not compara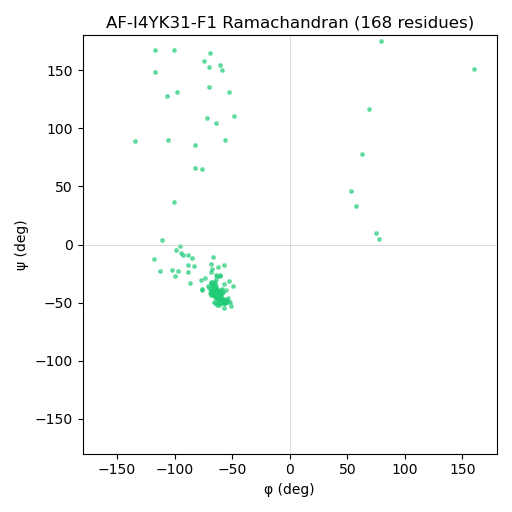ble to full-atom values): 9088 Å² total; per-residue (Å²): 132,84,62,82,67,77,80,51,66,59,66,62,57,50,51,55,50,50,52,50,42,53,52,46,55,52,52,49,51,54,46,39,70,72,62,35,59,68,52,33,20,49,28,18,52,30,35,54,52,54,16,43,54,47,9,68,75,68,75,43,52,49,74,28,38,61,53,50,43,96,62,54,69,67,52,29,53,49,52,26,52,51,25,51,53,49,21,58,58,29,51,75,44,54,40,93,90,43,95,52,20,71,62,21,48,20,40,24,53,25,26,52,52,50,25,44,27,20,48,23,46,40,40,37,74,69,44,57,80,87,51,16,59,59,26,44,53,52,24,52,53,48,35,52,50,61,67,46,27,49,52,65,48,56,69,45,71,72,70,63,56,84,90,72,76,96,71,85,87,135

Nearest PDB structures (foldseek):
  8xyc-assembly1_A  TM=3.731E-01  e=1.971E+00  Verrucomicrobiota

pLDDT: mean 82.02, std 17.43, range [35.88, 97.12]